Protein AF-T1AWN9-F1 (afdb_monomer_lite)

Structure (mmCIF, N/CA/C/O backbone):
data_AF-T1AWN9-F1
#
_entry.id   AF-T1AWN9-F1
#
loop_
_atom_site.group_PDB
_atom_site.id
_atom_site.type_symbol
_atom_site.label_atom_id
_atom_site.label_alt_id
_atom_site.label_comp_id
_atom_site.label_asym_id
_atom_site.label_entity_id
_atom_site.label_seq_id
_atom_site.pdbx_PDB_ins_code
_atom_site.Cartn_x
_atom_site.Cartn_y
_atom_site.Cartn_z
_atom_site.occupancy
_atom_site.B_iso_or_equiv
_atom_site.auth_seq_id
_atom_site.auth_comp_id
_atom_site.auth_asym_id
_atom_site.auth_atom_id
_atom_site.pdbx_PDB_model_num
ATOM 1 N N . MET A 1 1 ? 7.382 63.157 37.001 1.00 43.53 1 MET A N 1
ATOM 2 C CA . MET A 1 1 ? 6.780 63.334 35.661 1.00 43.53 1 MET A CA 1
ATOM 3 C C . MET A 1 1 ? 7.572 62.533 34.633 1.00 43.53 1 MET A C 1
ATOM 5 O O . MET A 1 1 ? 8.764 62.769 34.541 1.00 43.53 1 MET A O 1
ATOM 9 N N . LYS A 1 2 ? 6.872 61.689 33.849 1.00 39.06 2 LYS A N 1
ATOM 10 C CA . LYS A 1 2 ? 7.264 61.072 32.555 1.00 39.06 2 LYS A CA 1
ATOM 11 C C . LYS A 1 2 ? 8.303 59.933 32.605 1.00 39.06 2 LYS A C 1
ATOM 13 O O . LYS A 1 2 ? 9.379 60.132 33.130 1.00 39.06 2 LYS A O 1
ATOM 18 N N . ARG A 1 3 ? 8.121 58.749 32.012 1.00 48.25 3 ARG A N 1
ATOM 19 C CA . ARG A 1 3 ? 6.988 57.963 31.469 1.00 48.25 3 ARG A CA 1
ATOM 20 C C . ARG A 1 3 ? 7.569 56.539 31.327 1.00 48.25 3 ARG A C 1
ATOM 22 O O . ARG A 1 3 ? 8.597 56.383 30.678 1.00 48.25 3 ARG A O 1
ATOM 29 N N . LEU A 1 4 ? 6.954 55.533 31.951 1.00 55.91 4 LEU A N 1
ATOM 30 C CA . LEU A 1 4 ? 7.317 54.121 31.768 1.00 55.91 4 LEU A CA 1
ATOM 31 C C . LEU A 1 4 ? 6.931 53.685 30.348 1.00 55.91 4 LEU A C 1
ATOM 33 O O . LEU A 1 4 ? 5.748 53.715 30.016 1.00 55.91 4 LEU A O 1
ATOM 37 N N . TYR A 1 5 ? 7.887 53.220 29.547 1.00 54.56 5 TYR A N 1
ATOM 38 C CA . TYR A 1 5 ? 7.586 52.475 28.324 1.00 54.56 5 TYR A CA 1
ATOM 39 C C . TYR A 1 5 ? 7.817 50.992 28.594 1.00 54.56 5 TYR A C 1
ATOM 41 O O . TYR A 1 5 ? 8.937 50.492 28.542 1.00 54.56 5 TYR A O 1
ATOM 49 N N . LYS A 1 6 ? 6.733 50.289 28.933 1.00 53.09 6 LYS A N 1
ATOM 50 C CA . LYS A 1 6 ? 6.706 48.827 28.915 1.00 53.09 6 LYS A CA 1
ATOM 51 C C . LYS A 1 6 ? 6.691 48.393 27.451 1.00 53.09 6 LYS A C 1
ATOM 53 O O . LYS A 1 6 ? 5.669 48.515 26.784 1.00 53.09 6 LYS A O 1
ATOM 58 N N . LEU A 1 7 ? 7.826 47.915 26.955 1.00 53.84 7 LEU A N 1
ATOM 59 C CA . LEU A 1 7 ? 7.898 47.184 25.693 1.00 53.84 7 LEU A CA 1
ATOM 60 C C . LEU A 1 7 ? 7.258 45.810 25.909 1.00 53.84 7 LEU A C 1
ATOM 62 O O . LEU A 1 7 ? 7.883 44.891 26.427 1.00 53.84 7 LEU A O 1
ATOM 66 N N . VAL A 1 8 ? 5.980 45.691 25.552 1.00 57.34 8 VAL A N 1
ATOM 67 C CA . VAL A 1 8 ? 5.328 44.396 25.357 1.00 57.34 8 VAL A CA 1
ATOM 68 C C . VAL A 1 8 ? 5.682 43.950 23.943 1.00 57.34 8 VAL A C 1
ATOM 70 O O . VAL A 1 8 ? 5.090 44.415 22.973 1.00 57.34 8 VAL A O 1
ATOM 73 N N . VAL A 1 9 ? 6.682 43.080 23.815 1.00 59.88 9 VAL A N 1
ATOM 74 C CA . VAL A 1 9 ? 6.928 42.362 22.562 1.00 59.88 9 VAL A CA 1
ATOM 75 C C . VAL A 1 9 ? 5.938 41.200 22.523 1.00 59.88 9 VAL A C 1
ATOM 77 O O . VAL A 1 9 ? 6.108 40.207 23.227 1.00 59.88 9 VAL A O 1
ATOM 80 N N . LEU A 1 10 ? 4.863 41.345 21.744 1.00 57.22 10 LEU A N 1
ATOM 81 C CA . LEU A 1 10 ? 3.977 40.234 21.401 1.00 57.22 10 LEU A CA 1
ATOM 82 C C . LEU A 1 10 ? 4.752 39.255 20.509 1.00 57.22 10 LEU A C 1
ATOM 84 O O . LEU A 1 10 ? 4.970 39.516 19.327 1.00 57.22 10 LEU A O 1
ATOM 88 N N . ALA A 1 11 ? 5.162 38.122 21.073 1.00 58.47 11 ALA A N 1
ATOM 89 C CA . ALA A 1 11 ? 5.609 36.979 20.293 1.00 58.47 11 ALA A CA 1
ATOM 90 C C . ALA A 1 11 ? 4.385 36.349 19.612 1.00 58.47 11 ALA A C 1
ATOM 92 O O . ALA A 1 11 ? 3.620 35.614 20.235 1.00 58.47 11 ALA A O 1
ATOM 93 N N . VAL A 1 12 ? 4.171 36.658 18.332 1.00 60.31 12 VAL A N 1
ATOM 94 C CA . VAL A 1 12 ? 3.206 35.934 17.498 1.00 60.31 12 VAL A CA 1
ATOM 95 C C . VAL A 1 12 ? 3.825 34.572 17.185 1.00 60.31 12 VAL A C 1
ATOM 97 O O . VAL A 1 12 ? 4.623 34.436 16.261 1.00 60.31 12 VAL A O 1
ATOM 100 N N . ALA A 1 13 ? 3.504 33.562 17.992 1.00 64.69 13 ALA A N 1
ATOM 101 C CA . ALA A 1 13 ? 3.804 32.178 17.657 1.00 64.69 13 ALA A CA 1
ATOM 102 C C . ALA A 1 13 ? 2.946 31.791 16.444 1.00 64.69 13 ALA A C 1
ATOM 104 O O . ALA A 1 13 ? 1.729 31.641 16.554 1.00 64.69 13 ALA A O 1
ATOM 105 N N . ALA A 1 14 ? 3.570 31.680 15.272 1.00 64.56 14 ALA A N 1
ATOM 106 C CA . ALA A 1 14 ? 2.911 31.180 14.076 1.00 64.56 14 ALA A CA 1
ATOM 107 C C . ALA A 1 14 ? 2.490 29.720 14.310 1.00 64.56 14 ALA A C 1
ATOM 109 O O . ALA A 1 14 ? 3.315 28.808 14.274 1.00 64.56 14 ALA A O 1
ATOM 110 N N . LEU A 1 15 ? 1.199 29.500 14.558 1.00 67.25 15 LEU A N 1
ATOM 111 C CA . LEU A 1 15 ? 0.572 28.183 14.488 1.00 67.25 15 LEU A CA 1
ATOM 112 C C . LEU A 1 15 ? 0.525 27.773 13.013 1.00 67.25 15 LEU A C 1
ATOM 114 O O . LEU A 1 15 ? -0.480 27.968 12.331 1.00 67.25 15 LEU A O 1
ATOM 118 N N . ALA A 1 16 ? 1.637 27.256 12.490 1.00 68.69 16 ALA A N 1
ATOM 119 C CA . ALA A 1 16 ? 1.614 26.593 11.197 1.00 68.69 16 ALA A CA 1
ATOM 120 C C . ALA A 1 16 ? 0.669 25.383 11.310 1.00 68.69 16 ALA A C 1
ATOM 122 O O . ALA A 1 16 ? 0.814 24.591 12.248 1.00 68.69 16 ALA A O 1
ATOM 123 N N . PRO A 1 17 ? -0.310 25.222 10.405 1.00 63.97 17 PRO A N 1
ATOM 124 C CA . PRO A 1 17 ? -1.158 24.046 10.419 1.00 63.97 17 PRO A CA 1
ATOM 125 C C . PRO A 1 17 ? -0.280 22.812 10.196 1.00 63.97 17 PRO A C 1
ATOM 127 O O . PRO A 1 17 ? 0.362 22.667 9.154 1.00 63.97 17 PRO A O 1
ATOM 130 N N . LEU A 1 18 ? -0.253 21.918 11.185 1.00 64.38 18 LEU A N 1
ATOM 131 C CA . LEU A 1 18 ? 0.244 20.561 11.003 1.00 64.38 18 LEU A CA 1
ATOM 132 C C . LEU A 1 18 ? -0.694 19.892 10.001 1.00 64.38 18 LEU A C 1
ATOM 134 O O . LEU A 1 18 ? -1.804 19.487 10.345 1.00 64.38 18 LEU A O 1
ATOM 138 N N . SER A 1 19 ? -0.271 19.818 8.743 1.00 59.53 19 SER A N 1
ATOM 139 C CA . SER A 1 19 ? -0.943 18.984 7.756 1.00 59.53 19 SER A CA 1
ATOM 140 C C . SER A 1 19 ? -0.743 17.535 8.185 1.00 59.53 19 SER A C 1
ATOM 142 O O . SER A 1 19 ? 0.299 16.925 7.955 1.00 59.53 19 SER A O 1
ATOM 144 N N . ALA A 1 20 ? -1.737 16.987 8.879 1.00 58.34 20 ALA A N 1
ATOM 145 C CA . ALA A 1 20 ? -1.807 15.559 9.107 1.00 58.34 20 ALA A CA 1
ATOM 146 C C . ALA A 1 20 ? -1.969 14.897 7.735 1.00 58.34 20 ALA A C 1
ATOM 148 O O . ALA A 1 20 ? -3.001 15.058 7.082 1.00 58.34 20 ALA A O 1
ATOM 149 N N . LEU A 1 21 ? -0.943 14.176 7.276 1.00 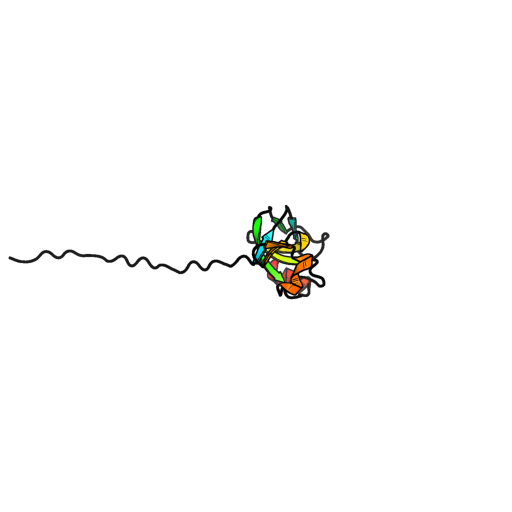59.03 21 LEU A N 1
ATOM 150 C CA . LEU A 1 21 ? -1.127 13.227 6.185 1.00 59.03 21 LEU A CA 1
ATOM 151 C C . LEU A 1 21 ? -2.122 12.188 6.698 1.00 59.03 21 LEU A C 1
ATOM 153 O O . LEU A 1 21 ? -1.799 11.414 7.601 1.00 59.03 21 LEU A O 1
ATOM 157 N N . ALA A 1 22 ? -3.352 12.233 6.189 1.00 60.94 22 ALA A N 1
ATOM 158 C CA . ALA A 1 22 ? -4.366 11.265 6.557 1.00 60.94 22 ALA A CA 1
ATOM 159 C C . ALA A 1 22 ? -3.857 9.879 6.148 1.00 60.94 22 ALA A C 1
ATOM 161 O O . ALA A 1 22 ? -3.598 9.622 4.973 1.00 60.94 22 ALA A O 1
ATOM 162 N N . ALA A 1 23 ? -3.638 9.015 7.138 1.00 70.44 23 ALA A N 1
ATOM 163 C CA . ALA A 1 23 ? -3.400 7.612 6.870 1.00 70.44 23 ALA A CA 1
ATOM 164 C C . ALA A 1 23 ? -4.699 7.019 6.326 1.00 70.44 23 ALA A C 1
ATOM 166 O O . ALA A 1 23 ? -5.756 7.133 6.948 1.00 70.44 23 ALA A O 1
ATOM 167 N N . ASP A 1 24 ? -4.588 6.382 5.174 1.00 82.50 24 ASP A N 1
ATOM 168 C CA . ASP A 1 24 ? -5.677 5.689 4.504 1.00 82.50 24 ASP A CA 1
ATOM 169 C C . ASP A 1 24 ? -6.053 4.426 5.281 1.00 82.50 24 ASP A C 1
ATOM 171 O O . ASP A 1 24 ? -7.214 4.154 5.582 1.00 82.50 24 ASP A O 1
ATOM 175 N N . GLY A 1 25 ? -5.041 3.671 5.700 1.00 94.38 25 GLY A N 1
ATOM 176 C CA . GLY A 1 25 ? -5.228 2.451 6.462 1.00 94.38 25 GLY A CA 1
ATOM 177 C C . GLY A 1 25 ? -4.034 2.136 7.342 1.00 94.38 25 GLY A C 1
ATOM 178 O O . GLY A 1 25 ? -3.110 2.932 7.509 1.00 94.38 25 GLY A O 1
ATOM 179 N N . TYR A 1 26 ? -4.054 0.934 7.909 1.00 96.94 26 TYR A N 1
ATOM 180 C CA . TYR A 1 26 ? -2.935 0.422 8.684 1.00 96.94 26 TYR A CA 1
ATOM 181 C C . TYR A 1 26 ? -2.667 -1.033 8.359 1.00 96.94 26 TYR A C 1
ATOM 183 O O . TYR A 1 26 ? -3.581 -1.801 8.042 1.00 96.94 26 TYR A O 1
ATOM 191 N N . VAL A 1 27 ? -1.411 -1.410 8.535 1.00 98.00 27 VAL A N 1
ATOM 192 C CA . VAL A 1 27 ? -0.963 -2.794 8.480 1.00 98.00 27 VAL A CA 1
ATOM 193 C C . VAL A 1 27 ? -1.569 -3.583 9.651 1.00 98.00 27 VAL A C 1
ATOM 195 O O . VAL A 1 27 ? -1.586 -3.099 10.781 1.00 98.00 27 VAL A O 1
ATOM 198 N N . ASN A 1 28 ? -2.090 -4.787 9.413 1.00 97.31 28 ASN A N 1
ATOM 199 C CA . ASN A 1 28 ? -2.735 -5.624 10.443 1.00 97.31 28 ASN A CA 1
ATOM 200 C C . ASN A 1 28 ? -1.895 -6.844 10.887 1.00 97.31 28 ASN A C 1
ATOM 202 O O . ASN A 1 28 ? -2.327 -7.597 11.755 1.00 97.31 28 ASN A O 1
ATOM 206 N N . GLY A 1 29 ? -0.694 -7.019 10.329 1.00 97.50 29 GLY A N 1
ATOM 207 C CA . GLY A 1 29 ? 0.236 -8.117 10.608 1.00 97.50 29 GLY A CA 1
ATOM 208 C C . GLY A 1 29 ? 1.635 -7.792 10.073 1.00 97.50 29 GLY A C 1
ATOM 209 O O . GLY A 1 29 ? 1.766 -6.914 9.230 1.00 97.50 29 GLY A O 1
ATOM 210 N N . TYR A 1 30 ? 2.687 -8.488 10.514 1.00 98.12 30 TYR A N 1
ATOM 211 C CA . TYR A 1 30 ? 4.015 -8.290 9.914 1.00 98.12 30 TYR A CA 1
ATOM 212 C C . TYR A 1 30 ? 3.982 -8.621 8.418 1.00 98.12 30 TYR A C 1
ATOM 214 O O . TYR A 1 30 ? 3.641 -9.743 8.037 1.00 98.12 30 TYR A O 1
ATOM 222 N N . VAL A 1 31 ? 4.341 -7.654 7.572 1.00 98.56 31 VAL A N 1
ATOM 223 C CA . VAL A 1 31 ? 4.253 -7.795 6.113 1.00 98.56 31 VAL A CA 1
ATOM 224 C C . VAL A 1 31 ? 5.470 -7.205 5.416 1.00 98.56 31 VAL A C 1
ATOM 226 O O . VAL A 1 31 ? 6.011 -6.177 5.814 1.00 98.56 31 VAL A O 1
ATOM 229 N N . ASN A 1 32 ? 5.897 -7.858 4.337 1.00 98.50 32 ASN A N 1
ATOM 230 C CA . ASN A 1 32 ? 6.949 -7.341 3.471 1.00 98.50 32 ASN A CA 1
ATOM 231 C C . ASN A 1 32 ? 6.350 -6.353 2.466 1.00 98.50 32 ASN A C 1
ATOM 233 O O . ASN A 1 32 ? 5.521 -6.750 1.645 1.00 98.50 32 ASN A O 1
ATOM 237 N N . LEU A 1 33 ? 6.827 -5.110 2.486 1.00 98.31 33 LEU A N 1
ATOM 238 C CA . LEU A 1 33 ? 6.684 -4.168 1.381 1.00 98.31 33 LEU A CA 1
ATOM 239 C C . LEU A 1 33 ? 7.641 -4.594 0.265 1.00 98.31 33 LEU A C 1
ATOM 241 O O . LEU A 1 33 ? 8.839 -4.757 0.503 1.00 98.31 33 LEU A O 1
ATOM 245 N N . ARG A 1 34 ? 7.127 -4.809 -0.942 1.00 98.56 34 ARG A N 1
ATOM 246 C CA . ARG A 1 34 ? 7.869 -5.381 -2.074 1.00 98.56 34 ARG A CA 1
ATOM 247 C C . ARG A 1 34 ? 8.013 -4.400 -3.226 1.00 98.56 34 ARG A C 1
ATOM 249 O O . ARG A 1 34 ? 7.215 -3.481 -3.375 1.00 98.56 34 ARG A O 1
ATOM 256 N N . ALA A 1 35 ? 9.008 -4.623 -4.076 1.00 97.94 35 ALA A N 1
ATOM 257 C CA . ALA A 1 35 ? 9.257 -3.786 -5.253 1.00 97.94 35 ALA A CA 1
ATOM 258 C C . ALA A 1 35 ? 8.267 -4.017 -6.420 1.00 97.94 35 ALA A C 1
ATOM 260 O O . ALA A 1 35 ? 8.408 -3.407 -7.479 1.00 97.94 35 ALA A O 1
ATOM 261 N N . GLY A 1 36 ? 7.273 -4.891 -6.241 1.00 98.38 36 GLY A N 1
ATOM 262 C CA . GLY A 1 36 ? 6.228 -5.194 -7.217 1.00 98.38 36 GLY A CA 1
ATOM 263 C C . GLY A 1 36 ? 5.119 -6.068 -6.609 1.00 98.38 36 GLY A C 1
ATOM 264 O O . GLY A 1 36 ? 5.308 -6.610 -5.513 1.00 98.38 36 GLY A O 1
ATOM 265 N N . PRO A 1 37 ? 3.967 -6.206 -7.290 1.00 98.50 37 PRO A N 1
ATOM 266 C CA . PRO A 1 37 ? 2.756 -6.865 -6.789 1.00 98.50 37 PRO A CA 1
ATOM 267 C C . PRO A 1 37 ? 2.820 -8.401 -6.873 1.00 98.50 37 PRO A C 1
ATOM 269 O O . PRO A 1 37 ? 1.919 -9.047 -7.397 1.00 98.50 37 PRO A O 1
ATOM 272 N N . ASP A 1 38 ? 3.908 -8.994 -6.388 1.00 98.06 38 ASP A N 1
ATOM 273 C CA . ASP A 1 38 ? 4.080 -10.444 -6.297 1.00 98.06 38 ASP A CA 1
ATOM 274 C C . ASP A 1 38 ? 5.128 -10.792 -5.229 1.00 98.06 38 ASP A C 1
ATOM 276 O O . ASP A 1 38 ? 6.040 -10.015 -4.936 1.00 98.06 38 ASP A O 1
ATOM 280 N N . VAL A 1 39 ? 5.033 -11.990 -4.652 1.00 97.81 39 VAL A N 1
ATOM 281 C CA . VAL A 1 39 ? 5.978 -12.475 -3.636 1.00 97.81 39 VAL A CA 1
ATOM 282 C C . VAL A 1 39 ? 7.400 -12.693 -4.161 1.00 97.81 39 VAL A C 1
ATOM 284 O O . VAL A 1 39 ? 8.333 -12.739 -3.358 1.00 97.81 39 VAL A O 1
ATOM 287 N N . ARG A 1 40 ? 7.582 -12.812 -5.479 1.00 97.94 40 ARG A N 1
ATOM 288 C CA . ARG A 1 40 ? 8.883 -12.957 -6.144 1.00 97.94 40 ARG A CA 1
ATOM 289 C C . ARG A 1 40 ? 9.654 -11.644 -6.227 1.00 97.94 40 ARG A C 1
ATOM 291 O O . ARG A 1 40 ? 10.872 -11.677 -6.374 1.00 97.94 40 ARG A O 1
ATOM 298 N N . TYR A 1 41 ? 8.984 -10.496 -6.104 1.00 98.06 41 TYR A N 1
ATOM 299 C CA . TYR A 1 41 ? 9.679 -9.213 -6.062 1.00 98.06 41 TYR A CA 1
ATOM 300 C C . TYR A 1 41 ? 10.449 -9.048 -4.747 1.00 98.06 41 TYR A C 1
ATOM 302 O O . TYR A 1 41 ? 9.965 -9.466 -3.681 1.00 98.06 41 TYR A O 1
ATOM 310 N N . PRO A 1 42 ? 11.631 -8.406 -4.799 1.00 96.88 42 PRO A N 1
ATOM 311 C CA . PRO A 1 42 ? 12.467 -8.215 -3.628 1.00 96.88 42 PRO A CA 1
ATOM 312 C C . PRO A 1 42 ? 11.738 -7.402 -2.559 1.00 96.88 42 PRO A C 1
ATOM 314 O O . PRO A 1 42 ? 10.911 -6.529 -2.847 1.00 96.88 42 PRO A O 1
ATOM 317 N N . ARG A 1 43 ? 12.061 -7.708 -1.302 1.00 97.75 43 ARG A N 1
ATOM 318 C CA . ARG A 1 43 ? 11.598 -6.943 -0.147 1.00 97.75 43 ARG A CA 1
ATOM 319 C C . ARG A 1 43 ? 12.324 -5.601 -0.108 1.00 97.75 43 ARG A C 1
ATOM 321 O O . ARG A 1 43 ? 13.548 -5.567 -0.116 1.00 97.75 43 ARG A O 1
ATOM 328 N N . VAL A 1 44 ? 11.552 -4.530 0.017 1.00 97.12 44 VAL A N 1
ATOM 329 C CA . VAL A 1 44 ? 12.027 -3.169 0.276 1.00 97.12 44 VAL 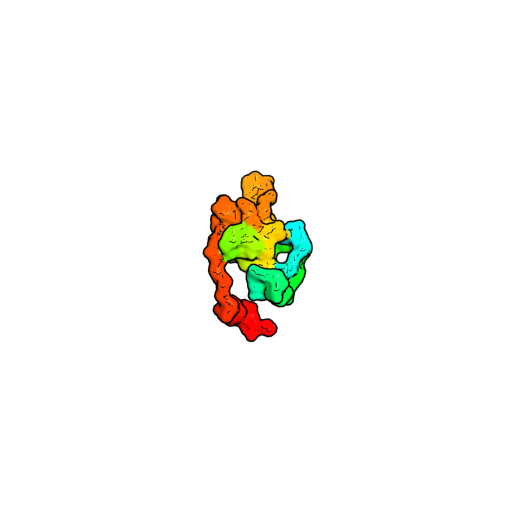A CA 1
ATOM 330 C C . VAL A 1 44 ? 12.204 -2.961 1.781 1.00 97.12 44 VAL A C 1
ATOM 332 O O . VAL A 1 44 ? 13.276 -2.579 2.226 1.00 97.12 44 VAL A O 1
ATOM 335 N N . VAL A 1 45 ? 11.163 -3.251 2.569 1.00 97.44 45 VAL A N 1
ATOM 336 C CA . VAL A 1 45 ? 11.167 -3.160 4.040 1.00 97.44 45 VAL A CA 1
ATOM 337 C C . VAL A 1 45 ? 10.108 -4.101 4.624 1.00 97.44 45 VAL A C 1
ATOM 339 O O . VAL A 1 45 ? 9.197 -4.528 3.912 1.00 97.44 45 VAL A O 1
ATOM 342 N N . THR A 1 46 ? 10.220 -4.442 5.906 1.00 98.38 46 THR A N 1
ATOM 343 C CA . THR A 1 46 ? 9.157 -5.126 6.656 1.00 98.38 46 THR A CA 1
ATOM 344 C C . THR A 1 46 ? 8.406 -4.106 7.500 1.00 98.38 46 THR A C 1
ATOM 346 O O . THR A 1 46 ? 9.025 -3.402 8.290 1.00 98.38 46 THR A O 1
ATOM 349 N N . LEU A 1 47 ? 7.082 -4.054 7.371 1.00 98.19 47 LEU A N 1
ATOM 350 C CA . LEU A 1 47 ? 6.228 -3.179 8.169 1.00 98.19 47 LEU A CA 1
ATOM 351 C C . LEU A 1 47 ? 5.622 -3.966 9.344 1.00 98.19 47 LEU A C 1
ATOM 353 O O . LEU A 1 47 ? 5.075 -5.054 9.116 1.00 98.19 47 LEU A O 1
ATOM 357 N N . PRO A 1 48 ? 5.708 -3.464 10.589 1.00 98.12 48 PRO A N 1
ATOM 358 C CA . PRO A 1 48 ? 5.014 -4.060 11.724 1.00 98.12 48 PRO A CA 1
ATOM 359 C C . PRO A 1 48 ? 3.491 -3.810 11.680 1.00 98.12 48 PRO A C 1
ATOM 361 O O . PRO A 1 48 ? 3.008 -2.918 10.977 1.00 98.12 48 PRO A O 1
ATOM 364 N N . PRO A 1 49 ? 2.697 -4.577 12.450 1.00 98.12 49 PRO A N 1
ATOM 365 C CA . PRO A 1 49 ? 1.283 -4.278 12.656 1.00 98.12 49 PRO A CA 1
ATOM 366 C C . PRO A 1 49 ? 1.093 -2.874 13.247 1.00 98.12 49 PRO A C 1
ATOM 368 O O . PRO A 1 49 ? 1.882 -2.418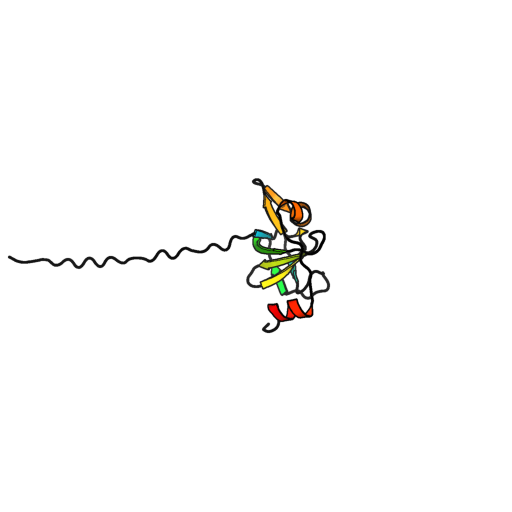 14.070 1.00 98.12 49 PRO A O 1
ATOM 371 N N . GLY A 1 50 ? 0.022 -2.194 12.851 1.00 96.38 50 GLY A N 1
ATOM 372 C CA . GLY A 1 50 ? -0.293 -0.837 13.289 1.00 96.38 50 GLY A CA 1
ATOM 373 C C . GLY A 1 50 ? 0.429 0.261 12.510 1.00 96.38 50 GLY A C 1
ATOM 374 O O . GLY A 1 50 ? 0.079 1.426 12.688 1.00 96.38 50 GLY A O 1
ATOM 375 N N . THR A 1 51 ? 1.367 -0.069 11.613 1.00 97.44 51 THR A N 1
ATOM 376 C CA . THR A 1 51 ? 2.005 0.936 10.756 1.00 97.44 51 THR A CA 1
ATOM 377 C C . THR A 1 51 ? 0.950 1.663 9.918 1.00 97.44 51 THR A C 1
ATOM 379 O O . THR A 1 51 ? 0.235 1.001 9.154 1.00 97.44 51 THR A O 1
ATOM 382 N N . PRO A 1 52 ? 0.839 3.001 10.036 1.00 96.38 52 PRO A N 1
ATOM 383 C CA . PRO A 1 52 ? -0.034 3.788 9.180 1.00 96.38 52 PRO A CA 1
ATOM 384 C C . PRO A 1 52 ? 0.512 3.795 7.754 1.00 96.38 52 PRO A C 1
ATOM 386 O O . PRO A 1 52 ? 1.722 3.911 7.538 1.00 96.38 52 PRO A O 1
ATOM 389 N N . ILE A 1 53 ? -0.383 3.675 6.780 1.00 97.19 53 ILE A N 1
ATOM 390 C CA . ILE A 1 53 ? -0.030 3.648 5.364 1.00 97.19 53 ILE A CA 1
ATOM 391 C C . ILE A 1 53 ? -0.962 4.529 4.540 1.00 97.19 53 ILE A C 1
ATOM 393 O O . ILE A 1 53 ? -2.137 4.696 4.864 1.00 97.19 53 ILE A O 1
ATOM 397 N N . VAL A 1 54 ? -0.419 5.054 3.446 1.00 96.94 54 VAL A N 1
ATOM 398 C CA . VAL A 1 54 ? -1.180 5.683 2.357 1.00 96.94 54 VAL A CA 1
ATOM 399 C C . VAL A 1 54 ? -1.338 4.654 1.246 1.00 96.94 54 VAL A C 1
ATOM 401 O O . VAL A 1 54 ? -0.350 4.001 0.898 1.00 96.94 54 VAL A O 1
ATOM 404 N N . VAL A 1 55 ? -2.539 4.505 0.690 1.00 97.38 55 VAL A N 1
ATOM 405 C CA . VAL A 1 55 ? -2.865 3.532 -0.361 1.00 97.38 55 VAL A CA 1
ATOM 406 C C . VAL A 1 55 ? -3.169 4.277 -1.654 1.00 97.38 55 VAL A C 1
ATOM 408 O O . VAL A 1 55 ? -4.095 5.070 -1.735 1.00 97.38 55 VAL A O 1
ATOM 411 N N . PHE A 1 56 ? -2.400 4.000 -2.701 1.00 97.19 56 PHE A N 1
ATOM 412 C CA . PHE A 1 56 ? -2.496 4.735 -3.967 1.00 97.19 56 PHE A CA 1
ATOM 413 C C . PHE A 1 56 ? -3.350 4.032 -5.012 1.00 97.19 56 PHE A C 1
ATOM 415 O O . PHE A 1 56 ? -3.739 4.629 -6.012 1.00 97.19 56 PHE A O 1
ATOM 422 N N . GLY A 1 57 ? -3.625 2.757 -4.778 1.00 97.75 57 GLY A N 1
ATOM 423 C CA . GLY A 1 57 ? -4.395 1.904 -5.656 1.00 97.75 57 GLY A CA 1
ATOM 424 C C . GLY A 1 57 ? -3.972 0.459 -5.486 1.00 97.75 57 GLY A C 1
ATOM 425 O O . GLY A 1 57 ? -2.952 0.156 -4.858 1.00 97.75 57 GLY A O 1
ATOM 426 N N . CYS A 1 58 ? -4.765 -0.440 -6.048 1.00 98.50 58 CYS A N 1
ATOM 427 C CA . CYS A 1 58 ? -4.478 -1.863 -6.017 1.00 98.50 58 CYS A CA 1
ATOM 428 C C . CYS A 1 58 ? -4.582 -2.485 -7.403 1.00 98.50 58 CYS A C 1
ATOM 430 O O . CYS A 1 58 ? -5.223 -1.951 -8.300 1.00 98.50 58 CYS A O 1
ATOM 432 N N . THR A 1 59 ? -3.951 -3.634 -7.589 1.00 98.62 59 THR A N 1
ATOM 433 C CA . THR A 1 59 ? -4.161 -4.465 -8.770 1.00 98.62 59 THR A CA 1
ATOM 434 C C . THR A 1 59 ? -5.594 -4.994 -8.809 1.00 98.62 59 THR A C 1
ATOM 436 O O . THR A 1 59 ? -6.324 -4.956 -7.812 1.00 98.62 59 THR A O 1
ATOM 439 N N . ASN A 1 60 ? -5.993 -5.522 -9.970 1.00 97.56 60 ASN A N 1
ATOM 440 C CA . ASN A 1 60 ? -7.308 -6.127 -10.151 1.00 97.56 60 ASN A CA 1
ATOM 441 C C . ASN A 1 60 ? -7.641 -7.140 -9.035 1.00 97.56 60 ASN A C 1
ATOM 443 O O . ASN A 1 60 ? -6.781 -7.904 -8.580 1.00 97.56 60 ASN A O 1
ATOM 447 N N . GLY A 1 61 ? -8.897 -7.115 -8.583 1.00 97.19 61 GLY A N 1
ATOM 448 C CA . GLY A 1 61 ? -9.369 -7.916 -7.451 1.00 97.19 61 GLY A CA 1
ATOM 449 C C . GLY A 1 61 ? -8.817 -7.490 -6.085 1.00 97.19 61 GLY A C 1
ATOM 450 O O . GLY A 1 61 ? -8.935 -8.263 -5.141 1.00 97.19 61 GLY A O 1
ATOM 451 N N . TRP A 1 62 ? -8.198 -6.305 -5.976 1.00 98.19 62 TRP A N 1
ATOM 452 C CA . TRP A 1 62 ? -7.550 -5.799 -4.758 1.00 98.19 62 TRP A CA 1
ATOM 453 C C . TRP A 1 62 ? -6.629 -6.841 -4.118 1.00 98.19 62 TRP A C 1
ATOM 455 O O . TRP A 1 62 ? -6.674 -7.069 -2.916 1.00 98.19 62 TRP A O 1
ATOM 465 N N . SER A 1 63 ? -5.806 -7.514 -4.924 1.00 98.19 63 SER A N 1
ATOM 466 C CA . SER A 1 63 ? -4.896 -8.561 -4.435 1.00 98.19 63 SER A CA 1
ATOM 467 C C . SER A 1 63 ? -3.597 -7.976 -3.870 1.00 98.19 63 SER A C 1
ATOM 469 O O . SER A 1 63 ? -3.116 -8.410 -2.816 1.00 98.19 63 SER A O 1
ATOM 471 N N . TRP A 1 64 ? -3.075 -6.941 -4.528 1.00 98.69 64 TRP A N 1
ATOM 472 C CA . TRP A 1 64 ? -1.872 -6.207 -4.149 1.00 98.69 64 TRP A CA 1
ATOM 473 C C . TRP A 1 64 ? -2.112 -4.714 -4.224 1.00 98.69 64 TRP A C 1
ATOM 475 O O . TRP A 1 64 ? -2.723 -4.240 -5.173 1.00 98.69 64 TRP A O 1
ATOM 485 N N . CYS A 1 65 ? -1.592 -3.971 -3.259 1.00 98.56 65 CYS A N 1
ATOM 486 C CA . CYS 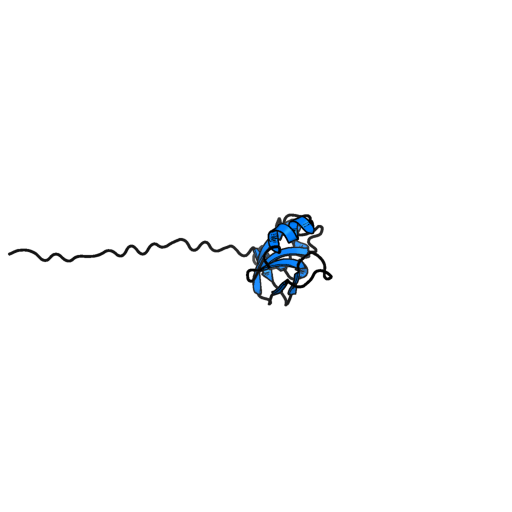A 1 65 ? -1.772 -2.533 -3.183 1.00 98.56 65 CYS A CA 1
ATOM 487 C C . CYS A 1 65 ? -0.440 -1.820 -3.151 1.00 98.56 65 CYS A C 1
ATOM 489 O O . CYS A 1 65 ? 0.461 -2.211 -2.408 1.00 98.56 65 CYS A O 1
ATOM 491 N N . ASP A 1 66 ? -0.360 -0.766 -3.948 1.00 98.50 66 ASP A N 1
ATOM 492 C CA . ASP A 1 66 ? 0.731 0.181 -3.936 1.00 98.50 66 ASP A CA 1
ATOM 493 C C . ASP A 1 66 ? 0.529 1.134 -2.756 1.00 98.50 66 ASP A C 1
ATOM 495 O O . ASP A 1 66 ? -0.479 1.845 -2.669 1.00 98.50 66 ASP A O 1
ATOM 499 N N . VAL A 1 67 ? 1.468 1.115 -1.816 1.00 98.25 67 VAL A N 1
ATOM 500 C CA . VAL A 1 67 ? 1.360 1.807 -0.537 1.00 98.25 67 VAL A CA 1
ATOM 501 C C . VAL A 1 67 ? 2.648 2.520 -0.166 1.00 98.25 67 VAL A C 1
ATOM 503 O O . VAL A 1 67 ? 3.754 2.127 -0.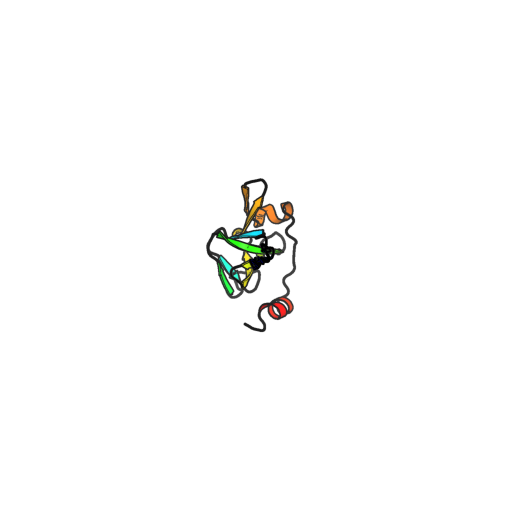548 1.00 98.25 67 VAL A O 1
ATOM 506 N N . ARG A 1 68 ? 2.510 3.563 0.650 1.00 97.44 68 ARG A N 1
ATOM 507 C CA . ARG A 1 68 ? 3.631 4.191 1.347 1.00 97.44 68 ARG A CA 1
ATOM 508 C C . ARG A 1 68 ? 3.497 3.952 2.839 1.00 97.44 68 ARG A C 1
ATOM 510 O O . ARG A 1 68 ? 2.470 4.301 3.410 1.00 97.44 68 ARG A O 1
ATOM 517 N N . GLY A 1 69 ? 4.539 3.401 3.444 1.00 95.69 69 GLY A N 1
ATOM 518 C CA . GLY A 1 69 ? 4.642 3.153 4.877 1.00 95.69 69 GLY A CA 1
ATOM 519 C C . GLY A 1 69 ? 6.100 3.216 5.302 1.00 95.69 69 GLY A C 1
ATOM 520 O O . GLY A 1 69 ? 6.972 2.804 4.539 1.00 95.69 69 GLY A O 1
ATOM 521 N N . ASP A 1 70 ? 6.358 3.770 6.486 1.00 92.69 70 ASP A N 1
ATOM 522 C CA . ASP A 1 70 ? 7.711 3.881 7.052 1.00 92.69 70 ASP A CA 1
ATOM 523 C C . ASP A 1 70 ? 8.735 4.531 6.090 1.00 92.69 70 ASP A C 1
ATOM 525 O O . ASP A 1 70 ? 9.835 4.040 5.859 1.00 92.69 70 ASP A O 1
ATOM 529 N N . GLY A 1 71 ? 8.317 5.599 5.395 1.00 92.94 71 GLY A N 1
ATOM 530 C CA . GLY A 1 71 ? 9.151 6.308 4.409 1.00 92.94 71 GLY A CA 1
ATOM 531 C C . GLY A 1 71 ? 9.442 5.538 3.108 1.00 92.94 71 GLY A C 1
ATOM 532 O O . GLY A 1 71 ? 10.034 6.089 2.176 1.00 92.94 71 GLY A O 1
ATOM 533 N N . ALA A 1 72 ? 8.999 4.287 2.983 1.00 95.00 72 ALA A N 1
ATOM 534 C CA . ALA A 1 72 ? 9.187 3.460 1.800 1.00 95.00 72 ALA A CA 1
ATOM 535 C C . ALA A 1 72 ? 7.906 3.348 0.965 1.00 95.00 72 ALA A C 1
ATOM 537 O O . ALA A 1 72 ? 6.792 3.323 1.486 1.00 95.00 72 ALA A O 1
ATOM 538 N N . ARG A 1 73 ? 8.077 3.278 -0.359 1.00 96.94 73 ARG A N 1
ATOM 539 C CA . ARG A 1 73 ? 7.005 3.075 -1.338 1.00 96.94 73 ARG A CA 1
ATOM 540 C C . ARG A 1 73 ? 7.161 1.693 -1.970 1.00 96.94 73 ARG A C 1
ATOM 542 O O . ARG A 1 73 ? 8.284 1.292 -2.287 1.00 96.94 73 ARG A O 1
ATOM 549 N N . GLY A 1 74 ? 6.071 0.952 -2.124 1.00 98.25 74 GLY A N 1
ATOM 550 C CA . GLY A 1 74 ? 6.102 -0.417 -2.633 1.00 98.25 74 GLY A CA 1
ATOM 551 C C . GLY A 1 74 ? 4.740 -1.093 -2.572 1.00 98.25 74 GLY A C 1
ATOM 552 O O . GLY A 1 74 ? 3.730 -0.459 -2.300 1.00 98.25 74 GLY A O 1
ATOM 553 N N . TRP A 1 75 ? 4.733 -2.400 -2.785 1.00 98.69 75 TRP A N 1
ATOM 554 C CA . TRP A 1 75 ? 3.530 -3.210 -2.880 1.00 98.69 75 TRP A CA 1
ATOM 555 C C . TRP A 1 75 ? 3.389 -4.152 -1.685 1.00 98.69 75 TRP A C 1
ATOM 557 O O . TRP A 1 75 ? 4.347 -4.825 -1.304 1.00 98.69 75 TRP A O 1
ATOM 567 N N . ILE A 1 76 ? 2.189 -4.244 -1.118 1.00 98.62 76 ILE A N 1
ATOM 568 C CA . ILE A 1 76 ? 1.821 -5.253 -0.111 1.00 98.62 76 ILE A CA 1
ATOM 569 C C . ILE A 1 76 ? 0.569 -6.003 -0.541 1.00 98.62 76 ILE A C 1
ATOM 571 O O . ILE A 1 76 ? -0.256 -5.468 -1.279 1.00 98.62 76 ILE A O 1
ATOM 575 N N . SER A 1 77 ? 0.393 -7.233 -0.057 1.00 98.56 77 SER A N 1
ATOM 576 C CA . SER A 1 77 ? -0.888 -7.919 -0.229 1.00 98.56 77 SER A CA 1
ATOM 577 C C . SER A 1 77 ? -1.974 -7.181 0.555 1.00 98.56 77 SER A C 1
ATOM 579 O O . SER A 1 77 ? -1.800 -6.860 1.732 1.00 98.56 77 SER A O 1
ATOM 581 N N . ALA A 1 78 ? -3.117 -6.953 -0.086 1.00 98.12 78 ALA A N 1
ATOM 582 C CA . ALA A 1 78 ? -4.245 -6.229 0.496 1.00 98.12 78 ALA A CA 1
ATOM 583 C C . ALA A 1 78 ? -4.853 -6.908 1.733 1.00 98.12 78 ALA A C 1
ATOM 585 O O . ALA A 1 78 ? -5.509 -6.249 2.536 1.00 98.12 78 ALA A O 1
ATOM 586 N N . ASN A 1 79 ? -4.616 -8.212 1.919 1.00 98.44 79 ASN A N 1
ATOM 587 C CA . ASN A 1 79 ? -5.027 -8.936 3.125 1.00 98.44 79 ASN A CA 1
ATOM 588 C C . ASN A 1 79 ? -4.358 -8.382 4.392 1.00 98.44 79 ASN A C 1
ATOM 590 O O . ASN A 1 79 ? -4.925 -8.472 5.481 1.00 98.44 79 ASN A O 1
ATOM 594 N N . TYR A 1 80 ? -3.180 -7.769 4.240 1.00 98.44 80 TYR A N 1
ATOM 595 C CA . TYR A 1 80 ? -2.454 -7.145 5.341 1.00 98.44 80 TYR A CA 1
ATOM 596 C C . TYR A 1 80 ? -2.871 -5.697 5.606 1.00 98.44 80 TYR A C 1
ATOM 598 O O . TYR A 1 80 ? -2.326 -5.054 6.502 1.00 98.44 80 TYR A O 1
ATOM 606 N N . VAL A 1 81 ? -3.824 -5.167 4.836 1.00 98.19 81 VAL A N 1
ATOM 607 C CA . VAL A 1 81 ? -4.288 -3.786 4.955 1.00 98.19 81 VAL A CA 1
ATOM 608 C C . VAL A 1 81 ? -5.668 -3.757 5.576 1.00 98.19 81 VAL A C 1
ATOM 610 O O . VAL A 1 81 ? -6.614 -4.373 5.083 1.00 98.19 81 VAL A O 1
ATOM 613 N N . SER A 1 82 ? -5.792 -2.981 6.645 1.00 97.50 82 SER A N 1
ATOM 614 C CA . SER A 1 82 ? -7.067 -2.680 7.271 1.00 97.50 82 SER A CA 1
ATOM 615 C C . SER A 1 82 ? -7.413 -1.203 7.148 1.00 97.50 82 SER A C 1
ATOM 617 O O . SER A 1 82 ? -6.586 -0.340 7.440 1.00 97.50 82 SER A O 1
ATOM 619 N N . TYR A 1 83 ? -8.662 -0.937 6.782 1.00 95.06 83 TYR A N 1
ATOM 620 C CA . TYR A 1 83 ? -9.211 0.399 6.576 1.00 95.06 83 TYR A CA 1
ATOM 621 C C . TYR A 1 83 ? -10.306 0.704 7.607 1.00 95.06 83 TYR A C 1
ATOM 623 O O . TYR A 1 83 ? -11.090 -0.199 7.930 1.00 95.06 83 TYR A O 1
ATOM 631 N N . PRO A 1 84 ? -10.395 1.936 8.134 1.00 92.56 84 PRO A N 1
ATOM 632 C CA . PRO A 1 84 ? -11.553 2.368 8.903 1.00 92.56 84 PRO A CA 1
ATOM 633 C C . PRO A 1 84 ? -12.770 2.542 7.979 1.00 92.56 84 PRO A C 1
ATOM 635 O O . PRO A 1 84 ? -12.725 3.283 7.002 1.00 92.56 84 PRO A O 1
ATOM 638 N N . TYR A 1 85 ? -13.869 1.859 8.288 1.00 93.69 85 TYR A N 1
ATOM 639 C CA . TYR A 1 85 ? -15.133 1.946 7.557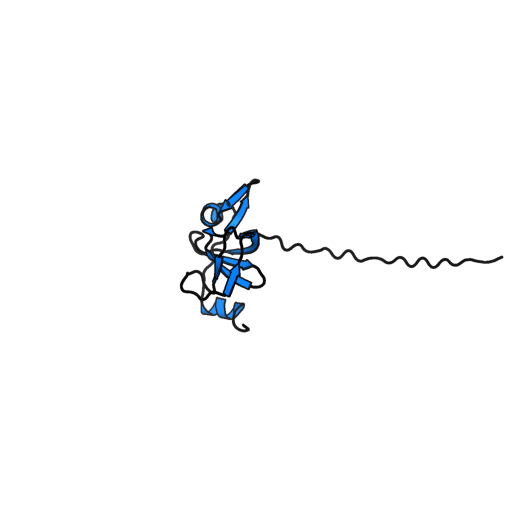 1.00 93.69 85 TYR A CA 1
ATOM 640 C C . TYR A 1 85 ? -16.310 1.706 8.507 1.00 93.69 85 TYR A C 1
ATOM 642 O O . TYR A 1 85 ? -16.352 0.683 9.191 1.00 93.69 85 TYR A O 1
ATOM 650 N N . ASN A 1 86 ? -17.266 2.642 8.564 1.00 93.19 86 ASN A N 1
ATOM 651 C CA . ASN A 1 86 ? -18.464 2.570 9.417 1.00 93.19 86 ASN A CA 1
ATOM 652 C C . ASN A 1 86 ? -18.165 2.133 10.865 1.00 93.19 86 ASN A C 1
ATOM 654 O O . ASN A 1 86 ? -18.726 1.158 11.365 1.00 93.19 86 ASN A O 1
ATOM 658 N N . ASN A 1 87 ? -17.245 2.840 11.531 1.00 92.62 87 ASN A N 1
ATOM 659 C CA . ASN A 1 87 ? -16.829 2.570 12.915 1.00 92.62 87 ASN A CA 1
ATOM 660 C C . ASN A 1 87 ? -16.189 1.185 13.156 1.00 92.62 87 ASN A C 1
ATOM 662 O O . ASN A 1 87 ? -16.078 0.737 14.297 1.00 92.62 87 ASN A O 1
ATOM 666 N N . ARG A 1 88 ? -15.757 0.490 12.097 1.00 93.94 88 ARG A N 1
ATOM 667 C CA . ARG A 1 88 ? -15.097 -0.822 12.155 1.00 93.94 88 ARG A CA 1
ATOM 668 C C . ARG A 1 88 ? -13.830 -0.821 11.306 1.00 93.94 88 ARG A C 1
ATOM 670 O O . ARG A 1 88 ? -13.655 0.017 10.426 1.00 93.94 88 ARG A O 1
ATOM 677 N N . ARG A 1 89 ? -12.940 -1.781 11.561 1.00 93.75 89 ARG A N 1
ATOM 678 C CA . ARG A 1 89 ? -11.802 -2.070 10.679 1.00 93.75 89 ARG A CA 1
ATOM 679 C C . ARG A 1 89 ? -12.200 -3.172 9.708 1.00 93.75 89 ARG A C 1
ATOM 681 O O . ARG A 1 89 ? -12.657 -4.228 10.141 1.00 93.75 89 ARG A O 1
ATOM 688 N N . VAL A 1 90 ? -12.023 -2.926 8.417 1.00 96.38 90 VAL A N 1
ATOM 689 C CA . VAL A 1 90 ? -12.301 -3.891 7.346 1.00 96.38 90 VAL A CA 1
ATOM 690 C C . VAL A 1 90 ? -11.020 -4.237 6.602 1.00 96.38 90 VAL A C 1
ATOM 692 O O . VAL A 1 90 ? -10.107 -3.417 6.538 1.00 96.38 90 VAL A O 1
ATOM 695 N N . VAL A 1 91 ? -10.932 -5.450 6.057 1.00 97.56 91 VAL A N 1
ATOM 696 C CA . VAL A 1 91 ? -9.775 -5.876 5.257 1.00 97.56 91 VAL A CA 1
ATOM 697 C C . VAL A 1 91 ? -9.939 -5.376 3.828 1.00 97.56 91 VAL A C 1
ATOM 699 O O . VAL A 1 91 ? -11.004 -5.532 3.223 1.00 97.56 91 VAL A O 1
ATOM 702 N N . LEU A 1 92 ? -8.885 -4.765 3.292 1.00 97.12 92 LEU A N 1
ATOM 703 C CA . LEU A 1 92 ? -8.944 -4.070 2.013 1.00 97.12 92 LEU A CA 1
ATOM 704 C C . LEU A 1 92 ? -9.215 -5.023 0.845 1.00 97.12 92 LEU A C 1
ATOM 706 O O . LEU A 1 92 ? -9.972 -4.656 -0.048 1.00 97.12 92 LEU A O 1
ATOM 710 N N . SER A 1 93 ? -8.697 -6.252 0.874 1.00 97.62 93 SER A N 1
ATOM 711 C CA . SER A 1 93 ? -8.940 -7.247 -0.185 1.00 97.62 93 SER A CA 1
ATOM 712 C C . SER A 1 93 ? -10.429 -7.508 -0.451 1.00 97.62 93 SER A C 1
ATOM 714 O O . SER A 1 93 ? -10.824 -7.698 -1.597 1.00 97.62 93 SER A O 1
ATOM 716 N N . THR A 1 94 ? -11.275 -7.453 0.580 1.00 97.50 94 THR A N 1
ATOM 717 C CA . THR A 1 94 ? -12.726 -7.685 0.453 1.00 97.50 94 THR A CA 1
ATOM 718 C C . THR A 1 94 ? -13.519 -6.392 0.247 1.00 97.50 94 THR A C 1
ATOM 720 O O . THR A 1 94 ? -14.605 -6.407 -0.333 1.00 97.50 94 THR A O 1
ATOM 723 N N . TYR A 1 95 ? -13.012 -5.262 0.746 1.00 97.25 95 TYR A N 1
ATOM 724 C CA . TYR A 1 95 ? -13.751 -3.996 0.782 1.00 97.25 95 TYR A CA 1
ATOM 725 C C . TYR A 1 95 ? -13.284 -2.957 -0.231 1.00 97.25 95 TYR A C 1
ATOM 727 O O . TYR A 1 95 ? -13.992 -1.970 -0.399 1.00 97.25 95 TYR A O 1
ATOM 735 N N . GLY A 1 96 ? -12.163 -3.162 -0.925 1.00 95.44 96 GLY A N 1
ATOM 736 C CA . GLY A 1 96 ? -11.518 -2.152 -1.768 1.00 95.44 96 GLY A CA 1
ATOM 737 C C . GLY A 1 96 ? -12.469 -1.446 -2.737 1.00 95.44 96 GLY A C 1
ATOM 738 O O . GLY A 1 96 ? -12.494 -0.219 -2.775 1.00 95.44 96 GLY A O 1
ATOM 739 N N . GLY A 1 97 ? -13.339 -2.197 -3.421 1.00 96.06 97 GLY A N 1
ATOM 740 C CA . GLY A 1 97 ? -14.352 -1.619 -4.312 1.00 96.06 97 GLY A CA 1
ATOM 741 C C . GLY A 1 97 ? -15.453 -0.834 -3.593 1.00 96.06 97 GLY A C 1
ATOM 742 O O . GLY A 1 97 ? -15.947 0.155 -4.122 1.00 96.06 97 GLY A O 1
ATOM 743 N N . ARG A 1 98 ? -15.813 -1.223 -2.364 1.00 95.88 98 ARG A N 1
ATOM 744 C CA . ARG A 1 98 ? -16.825 -0.530 -1.544 1.00 95.88 98 ARG A CA 1
ATOM 745 C C . ARG A 1 98 ? -16.312 0.786 -0.964 1.00 95.88 98 ARG A C 1
ATOM 747 O O . ARG A 1 98 ? -17.112 1.687 -0.745 1.00 95.88 98 ARG A O 1
ATOM 754 N N . ILE A 1 99 ? -15.011 0.879 -0.694 1.00 93.69 99 ILE A N 1
ATOM 755 C CA . ILE A 1 99 ? -14.372 2.077 -0.125 1.00 93.69 99 ILE A CA 1
ATOM 756 C C . ILE A 1 99 ? -13.674 2.944 -1.188 1.00 93.69 99 ILE A C 1
ATOM 758 O O . ILE A 1 99 ? -13.007 3.911 -0.842 1.00 93.69 99 ILE A O 1
ATOM 762 N N . GLY A 1 100 ? -13.831 2.613 -2.474 1.00 94.62 100 GLY A N 1
ATOM 763 C CA . GLY A 1 100 ? -13.369 3.446 -3.586 1.00 94.62 100 GLY A CA 1
ATOM 764 C C . GLY A 1 100 ? -11.868 3.387 -3.879 1.00 94.62 100 GLY A C 1
ATOM 765 O O . GLY A 1 100 ? -11.349 4.315 -4.492 1.00 94.62 100 GLY A O 1
ATOM 766 N N . ILE A 1 101 ? -11.157 2.324 -3.480 1.00 95.81 101 ILE A N 1
ATOM 767 C CA . ILE A 1 101 ? -9.737 2.178 -3.834 1.00 95.81 101 ILE A CA 1
ATOM 768 C C . ILE A 1 101 ? -9.611 1.915 -5.340 1.00 95.81 101 ILE A C 1
ATOM 770 O O . ILE A 1 101 ? -10.150 0.906 -5.814 1.00 95.81 101 ILE A O 1
ATOM 774 N N . PRO A 1 102 ? -8.886 2.763 -6.093 1.00 97.19 102 PRO A N 1
ATOM 775 C CA . PRO A 1 102 ? -8.777 2.624 -7.537 1.00 97.19 102 PRO A CA 1
ATOM 776 C C . PRO A 1 102 ? -7.979 1.380 -7.933 1.00 97.19 102 PRO A C 1
ATOM 778 O O . PRO A 1 102 ? -7.050 0.960 -7.235 1.00 97.19 102 PRO A O 1
ATOM 781 N N . ILE A 1 103 ? -8.321 0.825 -9.097 1.00 98.06 103 ILE A N 1
ATOM 782 C CA . ILE A 1 103 ? -7.515 -0.209 -9.744 1.00 98.06 103 ILE A CA 1
ATOM 783 C C . ILE A 1 103 ? -6.399 0.454 -10.550 1.00 98.06 103 ILE A C 1
ATOM 785 O O . ILE A 1 103 ? -6.646 1.373 -11.330 1.00 98.06 103 ILE A O 1
ATOM 789 N N . VAL A 1 104 ? -5.172 -0.026 -10.370 1.00 97.81 104 VAL A N 1
ATOM 790 C CA . VAL A 1 104 ? -3.971 0.472 -11.043 1.00 97.81 104 VAL A CA 1
ATOM 791 C C . VAL A 1 104 ? -3.221 -0.664 -11.730 1.00 97.81 104 VAL A C 1
ATOM 793 O O . VAL A 1 104 ? -3.263 -1.820 -11.301 1.00 97.81 104 VAL A O 1
ATOM 796 N N . ASN A 1 105 ? -2.493 -0.313 -12.789 1.00 96.56 105 ASN A N 1
ATOM 797 C CA . ASN A 1 105 ? -1.630 -1.238 -13.511 1.00 96.56 105 ASN A CA 1
ATOM 798 C C . ASN A 1 105 ? -0.184 -1.090 -13.043 1.00 96.56 105 ASN A C 1
ATOM 800 O O . ASN A 1 105 ? 0.348 0.017 -12.966 1.00 96.56 105 ASN A O 1
ATOM 804 N N . PHE A 1 106 ? 0.465 -2.220 -12.773 1.00 97.38 106 PHE A N 1
ATOM 805 C CA . PHE A 1 106 ? 1.895 -2.250 -12.509 1.00 97.38 106 PHE A CA 1
ATOM 806 C C . PHE A 1 106 ? 2.668 -2.369 -13.823 1.00 97.38 106 PHE A C 1
ATOM 808 O O . PHE A 1 106 ? 2.492 -3.329 -14.570 1.00 97.38 106 PHE A O 1
ATOM 815 N N . VAL A 1 107 ? 3.549 -1.403 -14.076 1.00 97.56 107 VAL A N 1
ATOM 816 C CA . VAL A 1 107 ? 4.486 -1.411 -15.205 1.00 97.56 107 VAL A CA 1
ATOM 817 C C . VAL A 1 107 ? 5.892 -1.345 -14.630 1.00 97.56 107 VAL A C 1
ATOM 819 O O . VAL A 1 107 ? 6.256 -0.331 -14.037 1.00 97.56 107 VAL A O 1
ATOM 822 N N . LEU A 1 108 ? 6.661 -2.427 -14.786 1.00 95.12 108 LEU A N 1
ATOM 823 C CA . LEU A 1 108 ? 7.942 -2.624 -14.101 1.00 95.12 108 LEU A CA 1
ATOM 824 C C . LEU A 1 108 ? 8.903 -1.447 -14.304 1.00 95.12 108 LEU A C 1
ATOM 826 O O . LEU A 1 108 ? 9.285 -0.799 -13.330 1.00 95.12 108 LEU A O 1
ATOM 830 N N . ASP A 1 109 ? 9.233 -1.139 -15.559 1.00 95.69 109 ASP A N 1
ATOM 831 C CA . ASP A 1 109 ? 10.246 -0.135 -15.901 1.00 95.69 109 ASP A CA 1
ATOM 832 C C . ASP A 1 109 ? 9.860 1.268 -15.430 1.00 95.69 109 ASP A C 1
ATOM 834 O O . ASP A 1 109 ? 10.687 2.006 -14.892 1.00 95.69 109 ASP A O 1
ATOM 838 N N . ALA A 1 110 ? 8.584 1.631 -15.583 1.00 95.88 110 ALA A N 1
ATOM 839 C CA . ALA A 1 110 ? 8.068 2.920 -15.139 1.00 95.88 110 ALA A CA 1
ATOM 840 C C . ALA A 1 110 ? 8.057 3.016 -13.608 1.00 95.88 110 ALA A C 1
ATOM 842 O O . ALA A 1 110 ? 8.515 4.006 -13.040 1.00 95.88 110 ALA A O 1
ATOM 843 N N . TYR A 1 111 ? 7.574 1.976 -12.925 1.00 96.56 111 TYR A N 1
ATOM 844 C CA . TYR A 1 111 ? 7.478 1.960 -11.469 1.00 96.56 111 TYR A CA 1
ATOM 845 C C . TYR A 1 111 ? 8.864 2.016 -10.820 1.00 96.56 111 TYR A C 1
ATOM 847 O O . TYR A 1 111 ? 9.118 2.847 -9.948 1.00 96.56 111 TYR A O 1
ATOM 855 N N . TRP A 1 112 ? 9.792 1.178 -11.283 1.00 95.94 112 TRP A N 1
ATOM 856 C CA . TRP A 1 112 ? 11.171 1.179 -10.796 1.00 95.94 112 TRP A CA 1
ATOM 857 C C . TRP A 1 112 ? 11.886 2.474 -11.161 1.00 95.94 112 TRP A C 1
ATOM 859 O O . TRP A 1 112 ? 12.590 3.047 -10.326 1.00 95.94 112 TRP A O 1
ATOM 869 N N . GLY A 1 113 ? 11.624 2.988 -12.364 1.00 95.19 113 GLY A N 1
ATOM 870 C CA . GLY A 1 113 ? 12.101 4.283 -12.820 1.00 95.19 113 GLY A CA 1
ATOM 871 C C . GLY A 1 113 ? 11.731 5.431 -11.879 1.00 95.19 113 GLY A C 1
ATOM 872 O O . GLY A 1 113 ? 12.569 6.269 -11.559 1.00 95.19 113 GLY A O 1
ATOM 873 N N . ASN A 1 114 ? 10.495 5.429 -11.389 1.00 94.75 114 ASN A N 1
ATOM 874 C CA . ASN A 1 114 ? 9.952 6.506 -10.567 1.00 94.75 114 ASN A CA 1
ATOM 875 C C . ASN A 1 114 ? 10.267 6.369 -9.072 1.00 94.75 114 ASN A C 1
ATOM 877 O O . ASN A 1 114 ? 10.228 7.366 -8.350 1.00 94.75 114 ASN A O 1
ATOM 881 N N . HIS A 1 115 ? 10.535 5.156 -8.578 1.00 94.56 115 HIS A N 1
ATOM 882 C CA . HIS A 1 115 ? 10.580 4.900 -7.132 1.00 94.56 115 HIS A CA 1
ATOM 883 C C . HIS A 1 115 ? 11.892 4.310 -6.612 1.00 94.56 115 HIS A C 1
ATOM 885 O O . HIS A 1 115 ? 12.142 4.405 -5.408 1.00 94.56 115 HIS A O 1
ATOM 891 N N . TYR A 1 116 ? 12.737 3.741 -7.477 1.00 93.12 116 TYR A N 1
ATOM 892 C CA . TYR A 1 116 ? 13.928 2.999 -7.046 1.00 93.12 116 TYR A CA 1
ATOM 893 C C . TYR A 1 116 ? 15.236 3.408 -7.732 1.00 93.12 116 TYR A C 1
ATOM 895 O O . TYR A 1 116 ? 16.280 2.920 -7.327 1.00 93.12 116 TYR A O 1
ATOM 903 N N . ARG A 1 117 ? 15.234 4.332 -8.703 1.00 84.75 117 ARG A N 1
ATOM 904 C CA . ARG A 1 117 ? 16.467 4.745 -9.414 1.00 84.75 117 ARG A CA 1
ATOM 905 C C . ARG A 1 117 ? 17.583 5.307 -8.529 1.00 84.75 117 ARG A C 1
ATOM 907 O O . ARG A 1 117 ? 18.739 5.236 -8.920 1.00 84.75 117 ARG A O 1
ATOM 914 N N . ASN A 1 118 ? 17.231 5.865 -7.374 1.00 77.25 118 ASN A N 1
ATOM 915 C CA . ASN A 1 118 ? 18.166 6.535 -6.467 1.00 77.25 118 ASN A CA 1
ATOM 916 C C . ASN A 1 118 ? 18.300 5.795 -5.125 1.00 77.25 118 ASN A C 1
ATOM 918 O O . ASN A 1 118 ? 18.508 6.438 -4.097 1.00 77.25 118 ASN A O 1
ATOM 922 N N . ARG A 1 119 ? 18.069 4.479 -5.108 1.00 68.75 119 ARG A N 1
ATOM 923 C CA . ARG A 1 119 ? 18.172 3.640 -3.910 1.00 68.75 119 ARG A CA 1
ATOM 924 C C . ARG A 1 119 ? 19.269 2.602 -4.044 1.00 68.75 119 ARG A C 1
ATOM 926 O O . ARG A 1 119 ? 19.488 2.137 -5.181 1.00 68.75 119 ARG A O 1
#

pLDDT: mean 88.8, std 15.7, range [39.06, 98.69]

Radius of gyration: 21.75 Å; chains: 1; bounding box: 37×76×52 Å

InterPro domains:
  IPR003646 SH3-like domain, bacterial-type [PF08239] (30-82)
  IPR003646 SH3-like domain, bacterial-type [SM00287] (22-85)

Organism: NCBI:txid410659

Foldseek 3Di:
DDDDDDPPDPPPPPPDDPPPPDQQWWFQAWWFFFAAFDPPGDGPDIDHGGFGKDWQAAAPLQQKTFIDTPNATGITGQQRIWGDDPNDTDGCSVCVVVVPGHHDDDDNCVSCVVHPPVD

Secondary structure (DSSP, 8-state):
------------------------EEE-S-EEEESSSSTTSPEEEEEPTT-EEEEEEE-GGG-EEEEEETTEEEEEEGGGEEEEETTEEEEHHHHTTTTTPPB----HHHHHHHHTTT-

Sequence (119 aa):
MKRLYKLVVLAVAALAPLSALAADGYVNGYVNLRAGPDVRYPRVVTLPPGTPIVVFGCTNGWSWCDVRGDGARGWISANYVSYPYNNRRVVLSTYGGRIGIPIVNFVLDAYWGNHYRNR